Protein AF-A0AAW8ANU3-F1 (afdb_monomer_lite)

Foldseek 3Di:
DDLVVLQVVLVVCVVVPPQEDEQDDDPPDPQSLVSLLSSLVNDQRYAYEYEDEPPPDDPVVVVVSQVVSCVSSPNRYDYDYDHDDDPVD

Structure (mmCIF, N/CA/C/O backbone):
data_AF-A0AAW8ANU3-F1
#
_entry.id   AF-A0AAW8ANU3-F1
#
loop_
_atom_site.group_PDB
_atom_site.id
_atom_site.type_symbol
_atom_site.label_atom_id
_atom_site.label_alt_id
_atom_site.label_comp_id
_atom_site.label_asym_id
_atom_site.label_entity_id
_atom_site.label_seq_id
_atom_site.pdbx_PDB_ins_code
_atom_site.Cartn_x
_atom_site.Cartn_y
_atom_site.Cartn_z
_atom_site.occupancy
_atom_site.B_iso_or_equiv
_atom_site.auth_seq_id
_atom_site.auth_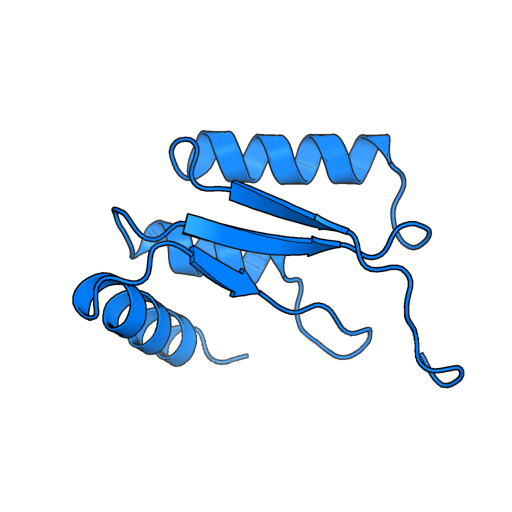comp_id
_atom_site.auth_asym_id
_atom_site.auth_atom_id
_atom_site.pdbx_PDB_model_num
ATOM 1 N N . LEU A 1 1 ? -11.176 5.540 -15.554 1.00 82.00 1 LEU A N 1
ATOM 2 C CA . LEU A 1 1 ? -11.129 5.472 -14.076 1.00 82.00 1 LEU A CA 1
ATOM 3 C C . LEU A 1 1 ? -12.562 5.554 -13.553 1.00 82.00 1 LEU A C 1
ATOM 5 O O . LEU A 1 1 ? -13.287 6.409 -14.042 1.00 82.00 1 LEU A O 1
ATOM 9 N N . GLN A 1 2 ? -12.976 4.663 -12.646 1.00 93.56 2 GLN A N 1
ATOM 10 C CA . GLN A 1 2 ? -14.340 4.600 -12.091 1.00 93.56 2 GLN A CA 1
ATOM 11 C C . GLN A 1 2 ? -14.258 4.562 -10.551 1.00 93.56 2 GLN A C 1
ATOM 13 O O . GLN A 1 2 ? -14.042 3.484 -9.998 1.00 93.56 2 GLN A O 1
ATOM 18 N N . PRO A 1 3 ? -14.359 5.711 -9.858 1.00 94.81 3 PRO A N 1
ATOM 19 C CA . PRO A 1 3 ? -14.202 5.779 -8.401 1.00 94.81 3 PRO A CA 1
ATOM 20 C C . PRO A 1 3 ? -15.193 4.887 -7.641 1.00 94.81 3 PRO A C 1
ATOM 22 O O . PRO A 1 3 ? -14.765 4.095 -6.806 1.00 94.81 3 PRO A O 1
ATOM 25 N N . ASP A 1 4 ? -16.475 4.906 -8.016 1.00 97.81 4 ASP A N 1
ATOM 26 C CA . ASP A 1 4 ? -17.529 4.103 -7.372 1.00 97.81 4 ASP A CA 1
ATOM 27 C C . ASP A 1 4 ? -17.249 2.592 -7.436 1.00 97.81 4 ASP A C 1
ATOM 29 O O . ASP A 1 4 ? -17.557 1.838 -6.508 1.00 97.81 4 ASP A O 1
ATOM 33 N N . TYR A 1 5 ? -16.617 2.134 -8.523 1.00 97.44 5 TYR A N 1
ATOM 34 C CA . TYR A 1 5 ? -16.206 0.739 -8.667 1.00 97.44 5 TYR A CA 1
ATOM 35 C C . TYR A 1 5 ? -15.092 0.381 -7.677 1.00 97.44 5 TYR A C 1
ATOM 37 O O . TYR A 1 5 ? -15.155 -0.664 -7.033 1.00 97.44 5 TYR A O 1
ATOM 45 N N . VAL A 1 6 ? -14.100 1.263 -7.505 1.00 97.81 6 VAL A N 1
ATOM 46 C CA . VAL A 1 6 ? -13.025 1.075 -6.516 1.00 97.81 6 VAL A CA 1
ATOM 47 C C . VAL A 1 6 ? -13.607 0.992 -5.106 1.00 97.81 6 VAL A C 1
ATOM 49 O O . VAL A 1 6 ? -13.213 0.112 -4.345 1.00 97.81 6 VAL A O 1
ATOM 52 N N . GLU A 1 7 ? -14.573 1.848 -4.769 1.00 98.25 7 GLU A N 1
ATOM 53 C CA . GLU A 1 7 ? -15.227 1.822 -3.456 1.00 98.25 7 GLU A CA 1
ATOM 54 C C . GLU A 1 7 ? -15.994 0.525 -3.220 1.00 98.25 7 GLU A C 1
ATOM 56 O O . GLU A 1 7 ? -15.823 -0.118 -2.182 1.00 98.25 7 GLU A O 1
ATOM 61 N N . THR A 1 8 ? -16.800 0.121 -4.203 1.00 98.44 8 THR A N 1
ATOM 62 C CA . THR A 1 8 ? -17.602 -1.106 -4.140 1.00 98.44 8 THR A CA 1
ATOM 63 C C . THR A 1 8 ? -16.706 -2.321 -3.919 1.00 98.44 8 THR A C 1
ATOM 65 O O . THR A 1 8 ? -16.946 -3.122 -3.017 1.00 98.44 8 THR A O 1
ATOM 68 N N . VAL A 1 9 ? -15.631 -2.441 -4.703 1.00 98.19 9 VAL A N 1
ATOM 69 C CA . VAL A 1 9 ? -14.700 -3.568 -4.604 1.00 98.19 9 VAL A CA 1
ATOM 70 C C . VAL A 1 9 ? -13.913 -3.530 -3.292 1.00 98.19 9 VAL A C 1
ATOM 72 O O . VAL A 1 9 ? -13.741 -4.576 -2.670 1.00 98.19 9 VAL A O 1
ATOM 75 N N . ALA A 1 10 ? -13.457 -2.360 -2.837 1.00 98.38 10 ALA A N 1
ATOM 76 C CA . ALA A 1 10 ? -12.712 -2.234 -1.585 1.00 98.38 10 ALA A CA 1
ATOM 77 C C . ALA A 1 10 ? -13.564 -2.626 -0.366 1.00 98.38 10 ALA A C 1
ATOM 79 O O . ALA A 1 10 ? -13.105 -3.395 0.479 1.00 98.38 10 ALA A O 1
ATOM 80 N N . ARG A 1 11 ? -14.821 -2.165 -0.300 1.00 98.56 11 ARG A N 1
ATOM 81 C CA . ARG A 1 11 ? -15.762 -2.562 0.761 1.00 98.56 11 ARG A CA 1
ATOM 82 C C . ARG A 1 11 ? -16.061 -4.055 0.717 1.00 98.56 11 ARG A C 1
ATOM 84 O O . ARG A 1 11 ? -16.003 -4.704 1.753 1.00 98.56 11 ARG A O 1
ATOM 91 N N . ALA A 1 12 ? -16.274 -4.614 -0.475 1.00 98.62 12 ALA A N 1
ATOM 92 C CA . ALA A 1 12 ? -16.510 -6.047 -0.626 1.00 98.62 12 ALA A CA 1
ATOM 93 C C . ALA A 1 12 ? -15.331 -6.896 -0.113 1.00 98.62 12 ALA A C 1
ATOM 95 O O . ALA A 1 12 ? -15.551 -7.896 0.563 1.00 98.62 12 ALA A O 1
ATOM 96 N N . HIS A 1 13 ? -14.081 -6.494 -0.379 1.00 98.56 13 HIS A N 1
ATOM 97 C CA . HIS A 1 13 ? -12.902 -7.183 0.166 1.00 98.56 13 HIS A CA 1
ATOM 98 C C . HIS A 1 13 ? -12.832 -7.081 1.696 1.00 98.56 13 HIS A C 1
ATOM 100 O O . HIS A 1 13 ? -12.544 -8.073 2.365 1.00 98.56 13 HIS A O 1
ATOM 106 N N . GLU A 1 14 ? -13.112 -5.900 2.255 1.00 98.50 14 GLU A N 1
ATOM 107 C CA . GLU A 1 14 ? -13.140 -5.685 3.705 1.00 98.50 14 GLU A CA 1
ATOM 108 C C . GLU A 1 14 ? -14.212 -6.538 4.398 1.00 98.50 14 GLU A C 1
ATOM 110 O O . GLU A 1 14 ? -13.925 -7.213 5.386 1.00 98.50 14 GLU A O 1
ATOM 115 N N . GLU A 1 15 ? -15.434 -6.545 3.865 1.00 98.50 15 GLU A N 1
ATOM 116 C CA . GLU A 1 15 ? -16.564 -7.318 4.392 1.00 98.50 15 GLU A CA 1
ATOM 117 C C . GLU A 1 15 ? -16.339 -8.828 4.266 1.00 98.50 15 GLU A C 1
ATOM 119 O O . GLU A 1 15 ? -16.719 -9.588 5.157 1.00 98.50 15 GLU A O 1
ATOM 124 N N . ALA A 1 16 ? -15.661 -9.263 3.201 1.00 98.44 16 ALA A N 1
ATOM 125 C CA . ALA A 1 16 ? -15.245 -10.649 3.017 1.00 98.44 16 ALA A CA 1
ATOM 126 C C . ALA A 1 16 ? -14.067 -11.065 3.922 1.00 98.44 16 ALA A C 1
ATOM 128 O O . ALA A 1 16 ? -13.685 -12.235 3.917 1.00 98.44 16 ALA A O 1
ATOM 129 N N . GLY A 1 17 ? -13.496 -10.141 4.703 1.00 98.12 17 GLY A N 1
ATOM 130 C CA . GLY A 1 17 ? -12.440 -10.434 5.672 1.00 98.12 17 GLY A CA 1
ATOM 131 C C . GLY A 1 17 ? -11.045 -10.583 5.067 1.00 98.12 17 GLY A C 1
ATOM 132 O O . GLY A 1 17 ? -10.207 -11.268 5.648 1.00 98.12 17 GLY A O 1
ATOM 133 N N . PHE A 1 18 ? -10.776 -9.968 3.911 1.00 98.44 18 PHE A N 1
ATOM 134 C CA . PHE A 1 18 ? -9.429 -9.958 3.339 1.00 98.44 18 PHE A CA 1
ATOM 135 C C . PHE A 1 18 ? -8.485 -9.131 4.214 1.00 98.44 18 PHE A C 1
ATOM 137 O O . PHE A 1 18 ? -8.779 -7.982 4.546 1.00 98.44 18 PHE A O 1
ATOM 144 N N . ASP A 1 19 ? -7.302 -9.676 4.503 1.00 97.56 19 ASP A N 1
ATOM 145 C CA . ASP A 1 19 ? -6.268 -8.938 5.231 1.00 97.56 19 ASP A CA 1
ATOM 146 C C . 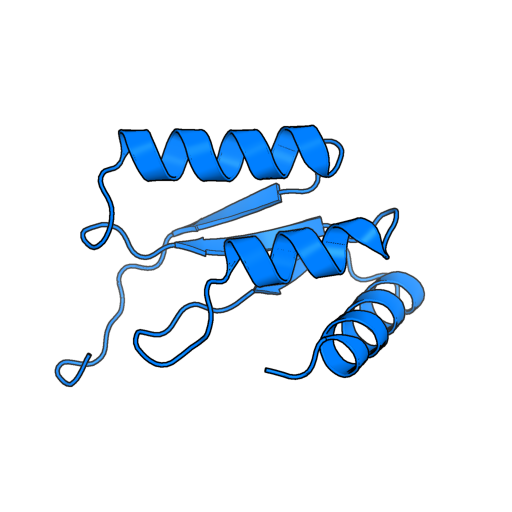ASP A 1 19 ? -5.706 -7.787 4.389 1.00 97.56 19 ASP A C 1
ATOM 148 O O . ASP A 1 19 ? -5.535 -6.668 4.875 1.00 97.56 19 ASP A O 1
ATOM 152 N N . ARG A 1 20 ? -5.401 -8.067 3.113 1.00 97.38 20 ARG A N 1
ATOM 153 C CA . ARG A 1 20 ? -4.754 -7.139 2.175 1.00 97.38 20 ARG A CA 1
ATOM 154 C C . ARG A 1 20 ? -5.334 -7.265 0.768 1.00 97.38 20 ARG A C 1
ATOM 156 O O . ARG A 1 20 ? -5.528 -8.374 0.278 1.00 97.38 20 ARG A O 1
ATOM 163 N N . ALA A 1 21 ? -5.498 -6.132 0.088 1.00 97.88 21 ALA A N 1
ATOM 164 C CA . ALA A 1 21 ? -5.762 -6.061 -1.347 1.00 97.88 21 ALA A CA 1
ATOM 165 C C . ALA A 1 21 ? -4.512 -5.582 -2.105 1.00 97.88 21 ALA A C 1
ATOM 167 O O . ALA A 1 21 ? -3.888 -4.588 -1.726 1.00 97.88 21 ALA A O 1
ATOM 168 N N . LEU A 1 22 ? -4.145 -6.284 -3.182 1.00 97.56 22 LEU A N 1
ATOM 169 C CA . LEU A 1 22 ? -3.065 -5.868 -4.081 1.00 97.56 22 LEU A CA 1
ATOM 170 C C . LEU A 1 22 ? -3.567 -4.769 -5.020 1.00 97.56 22 LEU A C 1
ATOM 172 O O . LEU A 1 22 ? -4.516 -4.980 -5.773 1.00 97.56 22 LEU A O 1
ATOM 176 N N . VAL A 1 23 ? -2.878 -3.630 -5.034 1.00 97.06 23 VAL A N 1
ATOM 177 C CA . VAL A 1 23 ? -3.076 -2.586 -6.042 1.00 97.06 23 VAL A CA 1
ATOM 178 C C . VAL A 1 23 ? -1.951 -2.698 -7.061 1.00 97.06 23 VAL A C 1
ATOM 180 O O . VAL A 1 23 ? -0.795 -2.384 -6.772 1.00 97.06 23 VAL A O 1
ATOM 183 N N . ALA A 1 24 ? -2.296 -3.223 -8.236 1.00 93.25 24 ALA A N 1
ATOM 184 C CA . ALA A 1 24 ? -1.348 -3.491 -9.308 1.00 93.25 24 ALA A CA 1
ATOM 185 C C . ALA A 1 24 ? -0.760 -2.202 -9.904 1.00 93.25 24 ALA A C 1
ATOM 187 O O . ALA A 1 24 ? -1.341 -1.123 -9.798 1.00 93.25 24 ALA A O 1
ATOM 188 N N . PHE A 1 25 ? 0.389 -2.349 -10.560 1.00 90.62 25 PHE A N 1
ATOM 189 C CA . PHE A 1 25 ? 1.104 -1.287 -11.260 1.00 90.62 25 PHE A CA 1
ATOM 190 C C . PHE A 1 25 ? 1.389 -1.741 -12.692 1.00 90.62 25 PHE A C 1
ATOM 192 O O . PHE A 1 25 ? 1.941 -2.823 -12.871 1.00 90.62 25 PHE A O 1
ATOM 199 N N . HIS A 1 26 ? 1.029 -0.913 -13.671 1.00 88.12 26 HIS A N 1
ATOM 200 C CA . HIS A 1 26 ? 1.385 -1.031 -15.089 1.00 88.12 26 HIS A CA 1
ATOM 201 C C . HIS A 1 26 ? 1.612 0.368 -15.676 1.00 88.12 26 HIS A C 1
ATOM 203 O O . HIS A 1 26 ? 1.083 1.354 -15.154 1.00 88.12 26 HIS A O 1
ATOM 209 N N . SER A 1 27 ? 2.356 0.470 -16.782 1.00 86.25 27 SER A N 1
ATOM 210 C CA . SER A 1 27 ? 2.659 1.769 -17.416 1.00 86.25 27 SER A CA 1
ATOM 211 C C . SER A 1 27 ? 1.406 2.471 -17.962 1.00 86.25 27 SER A C 1
ATOM 213 O O . SER A 1 27 ? 1.351 3.697 -18.046 1.00 86.25 27 SER A O 1
ATOM 215 N N . ASN A 1 28 ? 0.378 1.688 -18.296 1.00 89.75 28 ASN A N 1
ATOM 216 C CA . ASN A 1 28 ? -0.901 2.150 -18.830 1.00 89.75 28 ASN A CA 1
ATOM 217 C C . ASN A 1 28 ? -2.037 2.174 -17.790 1.00 89.75 28 ASN A C 1
ATOM 219 O O . ASN A 1 28 ? -3.180 2.483 -18.140 1.00 89.75 28 ASN A O 1
ATOM 223 N N . SER A 1 29 ? -1.753 1.841 -16.526 1.00 90.31 29 SER A N 1
ATOM 224 C CA . SER A 1 29 ? -2.741 1.888 -15.449 1.00 90.31 29 SER A CA 1
ATOM 225 C C . SER A 1 29 ? -2.713 3.233 -14.718 1.00 90.31 29 SER A C 1
ATOM 227 O O . SER A 1 29 ? -1.667 3.880 -14.666 1.00 90.31 29 SER A O 1
ATOM 229 N N . PRO A 1 30 ? -3.825 3.658 -14.095 1.00 93.50 30 PRO A N 1
ATOM 230 C CA . PRO A 1 30 ? -3.803 4.786 -13.170 1.00 93.50 30 PRO A CA 1
ATOM 231 C C . PRO A 1 30 ? -2.862 4.536 -11.980 1.00 93.50 30 PRO A C 1
ATOM 233 O O . PRO A 1 30 ? -2.586 3.390 -11.629 1.00 93.50 30 PRO A O 1
ATOM 236 N N . ASP A 1 31 ? -2.408 5.612 -11.334 1.00 93.75 31 ASP A N 1
ATOM 237 C CA . ASP A 1 31 ? -1.468 5.539 -10.212 1.00 93.75 31 ASP A CA 1
ATOM 238 C C . ASP A 1 31 ? -2.010 4.689 -9.046 1.00 93.75 31 ASP A C 1
ATOM 240 O O . ASP A 1 31 ? -3.102 4.928 -8.516 1.00 93.75 31 ASP A O 1
ATOM 244 N N . SER A 1 32 ? -1.216 3.699 -8.633 1.00 95.00 32 SER A N 1
ATOM 245 C CA . SER A 1 32 ? -1.597 2.715 -7.619 1.00 95.00 32 SER A CA 1
ATOM 246 C C . SER A 1 32 ? -1.746 3.327 -6.226 1.00 95.00 32 SER A C 1
ATOM 248 O O . SER A 1 32 ? -2.618 2.912 -5.461 1.00 95.00 32 SER A O 1
ATOM 250 N N . THR A 1 33 ? -0.961 4.349 -5.885 1.00 95.88 33 THR A N 1
ATOM 251 C CA . THR A 1 33 ? -1.062 5.009 -4.576 1.00 95.88 33 THR A CA 1
ATOM 252 C C . THR A 1 33 ? -2.303 5.886 -4.469 1.00 95.88 33 THR A C 1
ATOM 254 O O . THR A 1 33 ? -2.904 5.945 -3.398 1.00 95.88 33 THR A O 1
ATOM 257 N N . LEU A 1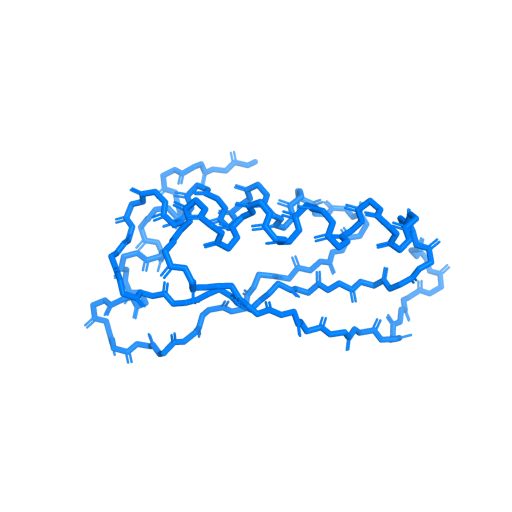 34 ? -2.741 6.511 -5.568 1.00 96.62 34 LEU A N 1
ATOM 258 C CA . LEU A 1 34 ? -3.980 7.292 -5.599 1.00 96.62 34 LEU A CA 1
ATOM 259 C C . LEU A 1 34 ? -5.215 6.390 -5.531 1.00 96.62 34 LEU A C 1
ATOM 261 O O . LEU A 1 34 ? -6.146 6.691 -4.783 1.00 96.62 34 LEU A O 1
ATOM 265 N N . ILE A 1 35 ? -5.205 5.255 -6.241 1.00 97.56 35 ILE A N 1
ATOM 266 C CA . ILE A 1 35 ? -6.259 4.235 -6.108 1.00 97.56 35 ILE A CA 1
ATOM 267 C C . ILE A 1 35 ? -6.333 3.743 -4.657 1.00 97.56 35 ILE A C 1
ATOM 269 O O . ILE A 1 35 ? -7.419 3.691 -4.079 1.00 97.56 35 ILE A O 1
ATOM 273 N N . ALA A 1 36 ? -5.186 3.417 -4.056 1.00 97.81 36 ALA A N 1
ATOM 274 C CA . ALA A 1 36 ? -5.128 2.951 -2.677 1.00 97.81 36 ALA A CA 1
ATOM 275 C C . ALA A 1 36 ? -5.572 4.020 -1.673 1.00 97.81 36 ALA A C 1
ATOM 277 O O . ALA A 1 36 ? -6.274 3.696 -0.723 1.00 97.81 36 ALA A O 1
ATOM 278 N N . SER A 1 37 ? -5.211 5.288 -1.885 1.00 97.75 37 SER A N 1
ATOM 279 C CA . SER A 1 37 ? -5.659 6.405 -1.047 1.00 97.75 37 SER A CA 1
ATOM 280 C C . SER A 1 37 ? -7.182 6.547 -1.068 1.00 97.75 37 SER A C 1
ATOM 282 O O . SER A 1 37 ? -7.799 6.655 -0.006 1.00 97.75 37 SER A O 1
ATOM 284 N N . HIS A 1 38 ? -7.799 6.460 -2.252 1.00 97.88 38 HIS A N 1
ATOM 285 C CA . HIS A 1 38 ? -9.256 6.501 -2.389 1.00 97.88 38 HIS A CA 1
ATOM 286 C C . HIS A 1 38 ? -9.922 5.315 -1.686 1.00 97.88 38 HIS A C 1
ATOM 288 O O . HIS A 1 38 ? -10.782 5.502 -0.827 1.00 97.88 38 HIS A O 1
ATOM 294 N N . ALA A 1 39 ? -9.465 4.092 -1.966 1.00 98.12 39 ALA A N 1
ATOM 295 C CA . ALA A 1 39 ? -9.985 2.880 -1.333 1.00 98.12 39 ALA A CA 1
ATOM 296 C C . ALA A 1 39 ? -9.803 2.884 0.199 1.00 98.12 39 ALA A C 1
ATOM 298 O O . ALA A 1 39 ? -10.679 2.439 0.943 1.00 98.12 39 ALA A O 1
ATOM 299 N N . ALA A 1 40 ? -8.686 3.423 0.691 1.00 98.12 40 ALA A N 1
ATOM 300 C CA . ALA A 1 40 ? -8.421 3.575 2.116 1.00 98.12 40 ALA A CA 1
ATOM 301 C C . ALA A 1 40 ? -9.377 4.562 2.793 1.00 98.12 40 ALA A C 1
ATOM 303 O O . ALA A 1 40 ? -9.723 4.352 3.953 1.00 98.12 40 ALA A O 1
ATOM 304 N N . SER A 1 41 ? -9.824 5.603 2.082 1.00 97.69 41 SER A N 1
ATOM 305 C CA . SER A 1 41 ? -10.753 6.603 2.627 1.00 97.69 41 SER A CA 1
ATOM 306 C C . SER A 1 41 ? -12.150 6.039 2.915 1.00 97.69 41 SER A C 1
ATOM 308 O O . SER A 1 41 ? -12.864 6.560 3.769 1.00 97.69 41 SER A O 1
ATOM 310 N N . VAL A 1 42 ? -12.526 4.944 2.243 1.00 98.00 42 VAL A N 1
ATOM 311 C CA . VAL A 1 42 ? -13.844 4.305 2.372 1.00 98.00 42 VAL A CA 1
ATOM 312 C C . VAL A 1 42 ? -13.828 2.990 3.159 1.00 98.00 42 VAL A C 1
ATOM 314 O O . VAL A 1 42 ? -14.891 2.437 3.435 1.00 98.00 42 VAL A O 1
ATOM 317 N N . THR A 1 43 ? -12.655 2.503 3.563 1.00 98.44 43 THR A N 1
ATOM 318 C CA . THR A 1 43 ? -12.455 1.261 4.339 1.00 98.44 43 THR A CA 1
ATOM 319 C C . THR A 1 43 ? -11.828 1.565 5.696 1.00 98.44 43 THR A C 1
ATOM 321 O O . THR A 1 43 ? -11.190 2.603 5.870 1.00 98.44 43 THR A O 1
ATOM 324 N N . GLN A 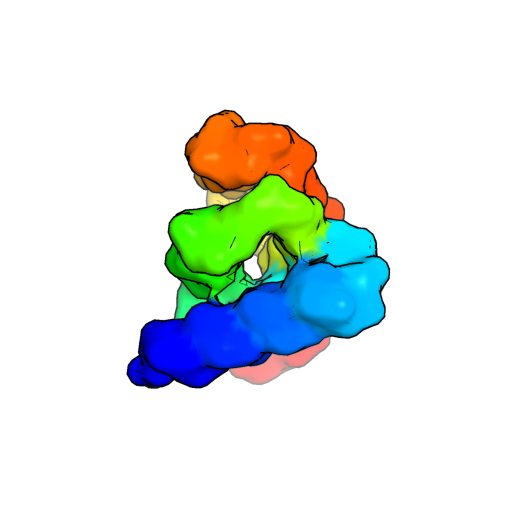1 44 ? -11.984 0.675 6.676 1.00 97.69 44 GLN A N 1
ATOM 325 C CA . GLN A 1 44 ? -11.495 0.898 8.048 1.00 97.69 44 GLN A CA 1
ATOM 326 C C . GLN A 1 44 ? -10.397 -0.079 8.491 1.00 97.69 44 GLN A C 1
ATOM 328 O O . GLN A 1 44 ? -9.596 0.248 9.363 1.00 97.69 44 GLN A O 1
ATOM 333 N N . LYS A 1 45 ? -10.356 -1.279 7.916 1.00 98.00 45 LYS A N 1
ATOM 334 C CA . LYS A 1 45 ? -9.510 -2.407 8.324 1.00 98.00 45 LYS A CA 1
ATOM 335 C C . LYS A 1 45 ? -8.693 -2.980 7.172 1.00 98.00 45 LYS A C 1
ATOM 337 O O . LYS A 1 45 ? -7.578 -3.432 7.417 1.00 98.00 45 LYS A O 1
ATOM 342 N N . LEU A 1 46 ? -9.214 -2.937 5.943 1.00 98.62 46 LEU A N 1
ATOM 343 C CA . LEU A 1 46 ? -8.530 -3.470 4.767 1.00 98.62 46 LEU A CA 1
ATOM 344 C C . LEU A 1 46 ? -7.161 -2.809 4.603 1.00 98.62 46 LEU A C 1
ATOM 346 O O . LEU A 1 46 ? -7.053 -1.581 4.644 1.00 98.62 46 LEU A O 1
ATOM 350 N N . GLN A 1 47 ? -6.125 -3.622 4.421 1.00 98.56 47 GLN A N 1
ATOM 351 C CA . GLN A 1 47 ? -4.773 -3.142 4.160 1.00 98.56 47 GLN A CA 1
ATOM 352 C C . GLN A 1 47 ? -4.466 -3.172 2.660 1.00 98.56 47 GLN A C 1
ATOM 354 O O . GLN A 1 47 ? -5.062 -3.924 1.888 1.00 98.56 47 GLN A O 1
ATOM 359 N N . PHE A 1 48 ? -3.506 -2.360 2.236 1.00 98.50 48 PHE A N 1
ATOM 360 C CA . PHE A 1 48 ? -3.169 -2.161 0.833 1.00 98.50 48 PHE A CA 1
ATOM 361 C C . PHE A 1 48 ? -1.738 -2.598 0.575 1.00 98.50 48 PHE A C 1
ATOM 363 O O . PHE A 1 48 ? -0.794 -2.093 1.182 1.00 98.50 48 PHE A O 1
ATOM 370 N N . LEU A 1 49 ? -1.582 -3.552 -0.336 1.00 98.31 49 LEU A N 1
ATOM 371 C CA . LEU A 1 49 ? -0.290 -3.984 -0.838 1.00 98.31 49 LEU A CA 1
ATOM 372 C C . LEU A 1 49 ? -0.045 -3.279 -2.175 1.00 98.31 49 LEU A C 1
ATOM 374 O O . LEU A 1 49 ? -0.676 -3.604 -3.176 1.00 98.31 49 LEU A O 1
ATOM 378 N N . ILE A 1 50 ? 0.836 -2.284 -2.188 1.00 97.44 50 ILE A N 1
ATOM 379 C CA . ILE A 1 50 ? 1.095 -1.440 -3.358 1.00 97.44 50 ILE A CA 1
ATOM 380 C C . ILE A 1 50 ? 2.204 -2.056 -4.195 1.00 97.44 50 ILE A C 1
ATOM 382 O O . ILE A 1 50 ? 3.329 -2.205 -3.715 1.00 97.44 50 ILE A O 1
ATOM 386 N N . ALA A 1 51 ? 1.911 -2.384 -5.451 1.00 95.69 51 ALA A N 1
ATOM 387 C CA . ALA A 1 51 ? 2.948 -2.784 -6.389 1.00 95.69 51 ALA A CA 1
ATOM 388 C C . ALA A 1 51 ? 3.864 -1.587 -6.696 1.00 95.69 51 ALA A C 1
ATOM 390 O O . ALA A 1 51 ? 3.402 -0.527 -7.124 1.00 95.69 51 ALA A O 1
ATOM 391 N N . HIS A 1 52 ? 5.166 -1.766 -6.479 1.00 94.19 52 HIS A N 1
ATOM 392 C CA . HIS A 1 52 ? 6.192 -0.779 -6.790 1.00 94.19 52 HIS A CA 1
ATOM 393 C C . HIS A 1 52 ? 7.271 -1.405 -7.667 1.00 94.19 52 HIS A C 1
ATOM 395 O O . HIS A 1 52 ? 7.908 -2.383 -7.272 1.00 94.19 52 HIS A O 1
ATOM 401 N N . ARG A 1 53 ? 7.498 -0.807 -8.840 1.00 91.25 53 ARG A N 1
ATOM 402 C CA . ARG A 1 53 ? 8.589 -1.159 -9.750 1.00 91.25 53 ARG A CA 1
ATOM 403 C C . ARG A 1 53 ? 9.722 -0.137 -9.584 1.00 91.25 53 ARG A C 1
ATOM 405 O O . ARG A 1 53 ? 9.557 1.018 -9.992 1.00 91.25 53 ARG A O 1
ATOM 412 N N . PRO A 1 54 ? 10.859 -0.511 -8.969 1.00 90.38 54 PRO A N 1
ATOM 413 C CA . PRO A 1 54 ? 12.005 0.383 -8.854 1.00 90.38 54 PRO A CA 1
ATOM 414 C C . PRO A 1 54 ? 12.517 0.831 -10.230 1.00 90.38 54 PRO A C 1
ATOM 416 O O . PRO A 1 54 ? 12.386 0.112 -11.216 1.00 90.38 54 PRO A O 1
ATOM 419 N N . GLY A 1 55 ? 13.127 2.016 -10.289 1.00 88.12 55 GLY A N 1
ATOM 420 C CA . GLY A 1 55 ? 13.735 2.560 -11.512 1.00 88.12 55 GLY A CA 1
ATOM 421 C C . GLY A 1 55 ? 12.886 3.595 -12.257 1.00 88.12 55 GLY A C 1
ATOM 422 O O . GLY A 1 55 ? 13.450 4.412 -12.976 1.00 88.12 55 GLY A O 1
ATOM 423 N N . PHE A 1 56 ? 11.569 3.642 -12.025 1.00 85.94 56 PHE A N 1
ATOM 424 C CA . PHE A 1 56 ? 10.669 4.636 -12.644 1.00 85.94 56 PHE A CA 1
ATOM 425 C C . PHE A 1 56 ? 10.444 5.887 -11.783 1.00 85.94 56 PHE A C 1
ATOM 427 O O . PHE A 1 56 ? 10.057 6.939 -12.284 1.00 85.94 56 PHE A O 1
ATOM 434 N N . SER A 1 57 ? 10.716 5.794 -10.482 1.00 90.00 57 SER A N 1
ATOM 435 C CA . SER A 1 57 ? 10.649 6.910 -9.539 1.00 90.00 57 SER A CA 1
ATOM 436 C C . SER A 1 57 ? 11.910 6.951 -8.688 1.00 90.00 57 SER A C 1
ATOM 438 O O . SER A 1 57 ? 12.460 5.903 -8.339 1.00 90.00 57 SER A O 1
ATOM 440 N N . GLN A 1 58 ? 12.336 8.149 -8.285 1.00 96.00 58 GLN A N 1
ATOM 441 C CA . GLN A 1 58 ? 13.447 8.281 -7.344 1.00 96.00 58 GLN A CA 1
ATOM 442 C C . GLN A 1 58 ? 13.117 7.560 -6.023 1.00 96.00 58 GLN A C 1
ATOM 444 O O . GLN A 1 58 ? 12.024 7.770 -5.489 1.00 96.00 58 GLN A O 1
ATOM 449 N N . PRO A 1 59 ? 14.040 6.763 -5.451 1.00 95.38 59 PRO A N 1
ATOM 450 C CA . PRO A 1 59 ? 13.767 5.996 -4.233 1.00 95.38 59 PRO A CA 1
ATOM 451 C C . PRO A 1 59 ? 13.292 6.855 -3.056 1.00 95.38 59 PRO A C 1
ATOM 453 O O . PRO A 1 59 ? 12.386 6.471 -2.323 1.00 95.38 59 PRO A O 1
ATOM 456 N N . THR A 1 60 ? 13.857 8.055 -2.900 1.00 97.69 60 THR A N 1
ATOM 457 C CA . THR A 1 60 ? 13.476 9.000 -1.839 1.00 97.69 60 THR A CA 1
ATOM 458 C C . THR A 1 60 ? 12.068 9.565 -2.029 1.00 97.69 60 THR A C 1
ATOM 460 O O . THR A 1 60 ? 11.375 9.827 -1.045 1.00 97.69 60 THR A O 1
ATOM 463 N N . LEU A 1 61 ? 11.619 9.728 -3.278 1.00 96.94 61 LEU A N 1
ATOM 464 C CA . LEU A 1 61 ? 10.255 10.144 -3.591 1.00 96.94 61 LEU A CA 1
ATOM 465 C C . LEU A 1 61 ? 9.263 9.022 -3.277 1.00 96.94 61 LEU A C 1
ATOM 467 O O . LEU A 1 61 ? 8.294 9.269 -2.564 1.00 96.94 61 LEU A O 1
ATOM 471 N N . ALA A 1 62 ? 9.542 7.804 -3.750 1.00 96.31 62 ALA A N 1
ATOM 472 C CA . ALA A 1 62 ? 8.701 6.636 -3.499 1.00 96.31 62 ALA A CA 1
ATOM 473 C C . ALA A 1 62 ? 8.547 6.371 -1.994 1.00 96.31 62 ALA A C 1
ATOM 475 O O . ALA A 1 62 ? 7.431 6.228 -1.502 1.00 96.31 62 ALA A O 1
ATOM 476 N N . ALA A 1 63 ? 9.653 6.410 -1.243 1.00 96.94 63 ALA A N 1
ATOM 477 C CA . ALA A 1 63 ? 9.630 6.258 0.209 1.00 96.94 63 ALA A CA 1
ATOM 478 C C . ALA A 1 63 ? 8.714 7.292 0.881 1.00 96.94 63 ALA A C 1
ATOM 480 O O . ALA A 1 63 ? 7.860 6.927 1.685 1.00 96.94 63 ALA A O 1
ATOM 481 N N . ARG A 1 64 ? 8.835 8.578 0.518 1.00 98.00 64 ARG A N 1
ATOM 482 C CA . ARG A 1 64 ? 7.971 9.631 1.069 1.00 98.00 64 ARG A CA 1
ATOM 483 C C . ARG A 1 64 ? 6.502 9.394 0.722 1.00 98.00 64 ARG A C 1
ATOM 485 O O . ARG A 1 64 ? 5.658 9.534 1.597 1.00 98.00 64 ARG A O 1
ATOM 492 N N . GLN A 1 65 ? 6.204 9.019 -0.519 1.00 97.81 65 GLN A N 1
ATOM 493 C CA . GLN A 1 65 ? 4.841 8.763 -0.987 1.00 97.81 65 GLN A CA 1
ATOM 494 C C . GLN A 1 65 ? 4.183 7.599 -0.233 1.00 97.81 65 GLN A C 1
ATOM 496 O O . GLN A 1 65 ? 3.058 7.744 0.244 1.00 97.81 65 GLN A O 1
ATOM 501 N N . PHE A 1 66 ? 4.894 6.480 -0.056 1.00 97.75 66 PHE A N 1
ATOM 502 C CA . PHE A 1 66 ? 4.381 5.332 0.697 1.00 97.75 66 PHE A CA 1
ATOM 503 C C . PHE A 1 66 ? 4.195 5.651 2.178 1.00 97.75 66 PHE A C 1
ATOM 505 O O . PHE A 1 66 ? 3.147 5.328 2.728 1.00 97.75 66 PHE A O 1
ATOM 512 N N . THR A 1 67 ? 5.147 6.345 2.808 1.00 98.12 67 THR A N 1
ATOM 513 C CA . THR A 1 67 ? 5.006 6.773 4.207 1.00 98.12 67 THR A CA 1
ATOM 514 C C . THR A 1 67 ? 3.838 7.739 4.389 1.00 98.12 67 THR A C 1
ATOM 516 O O . THR A 1 67 ? 3.099 7.630 5.362 1.00 98.12 67 THR A O 1
ATOM 519 N N . THR A 1 68 ? 3.628 8.677 3.459 1.00 98.25 68 THR A N 1
ATOM 520 C CA . THR A 1 68 ? 2.461 9.566 3.505 1.00 98.25 68 THR A CA 1
ATOM 521 C C . THR A 1 68 ? 1.166 8.765 3.428 1.00 98.25 68 THR A C 1
ATOM 523 O O . THR A 1 68 ? 0.298 8.959 4.272 1.00 98.25 68 THR A O 1
ATOM 526 N N . LEU A 1 69 ? 1.037 7.839 2.474 1.00 98.06 69 LEU A N 1
ATOM 527 C CA . LEU A 1 69 ? -0.152 6.991 2.373 1.00 98.06 69 LEU A CA 1
ATOM 528 C C . LEU A 1 69 ? -0.384 6.178 3.657 1.00 98.06 69 LEU A C 1
ATOM 530 O O . LEU A 1 69 ? -1.511 6.128 4.146 1.00 98.06 69 LEU A O 1
ATOM 534 N N . ASP A 1 70 ? 0.677 5.598 4.218 1.00 98.38 70 ASP A N 1
ATOM 535 C CA . ASP A 1 70 ? 0.620 4.793 5.438 1.00 98.38 70 ASP A CA 1
ATOM 536 C C . ASP A 1 70 ? 0.137 5.585 6.656 1.00 98.38 70 ASP A C 1
ATOM 538 O O . ASP A 1 70 ? -0.767 5.157 7.370 1.00 98.38 70 ASP A O 1
ATOM 542 N N . VAL A 1 71 ? 0.658 6.796 6.856 1.00 98.06 71 VAL A N 1
ATOM 543 C CA . VAL A 1 71 ? 0.201 7.669 7.947 1.00 98.06 71 VAL A CA 1
ATOM 544 C C . VAL A 1 71 ? -1.265 8.061 7.759 1.00 98.06 71 VAL A C 1
ATOM 546 O O . VAL A 1 71 ? -2.037 8.027 8.715 1.00 98.06 71 VAL A O 1
ATOM 549 N N . PHE A 1 72 ? -1.673 8.404 6.534 1.00 97.31 72 PHE A N 1
ATOM 550 C CA . PHE A 1 72 ? -3.043 8.840 6.256 1.00 97.31 72 PHE A CA 1
ATOM 551 C C . PHE A 1 72 ? -4.072 7.711 6.363 1.00 97.31 72 PHE A C 1
ATOM 553 O O . PHE A 1 72 ? -5.222 7.979 6.704 1.00 97.31 72 PHE A O 1
ATOM 560 N N . ASN A 1 73 ? -3.687 6.461 6.091 1.00 96.69 73 ASN A N 1
ATOM 561 C CA . ASN A 1 73 ? -4.595 5.321 6.199 1.00 96.69 73 ASN A CA 1
ATOM 562 C C . ASN A 1 73 ? -4.500 4.552 7.526 1.00 96.69 73 ASN A C 1
ATOM 564 O O . ASN A 1 73 ? -5.239 3.582 7.698 1.00 96.69 73 ASN A O 1
ATOM 568 N N . GLY A 1 74 ? -3.666 4.998 8.472 1.00 97.19 74 GLY A N 1
ATOM 569 C CA . GLY A 1 74 ? -3.571 4.419 9.813 1.00 97.19 74 GLY A CA 1
ATOM 570 C C . GLY A 1 74 ? -2.682 3.176 9.904 1.00 97.19 74 GLY A C 1
ATOM 571 O O . GLY A 1 74 ? -3.011 2.253 10.644 1.00 97.19 74 GLY A O 1
ATOM 572 N N . GLY A 1 75 ? -1.576 3.134 9.158 1.00 98.12 75 GLY A N 1
ATOM 573 C CA . GLY A 1 75 ? -0.611 2.030 9.193 1.00 98.12 75 GLY A CA 1
ATOM 574 C C . GLY A 1 75 ? -1.026 0.825 8.345 1.00 98.12 75 GLY A C 1
ATOM 575 O O . GLY A 1 75 ? -0.682 -0.315 8.663 1.00 98.12 75 GLY A O 1
ATOM 576 N N . ARG A 1 76 ? -1.847 1.050 7.313 1.00 98.00 76 ARG A N 1
ATOM 577 C CA . ARG A 1 76 ? -2.468 0.002 6.491 1.00 98.00 76 ARG A CA 1
ATOM 578 C C . ARG A 1 76 ? -1.786 -0.170 5.132 1.00 98.00 76 ARG A C 1
ATOM 580 O O . ARG A 1 76 ? -2.379 -0.772 4.238 1.00 98.00 76 ARG A O 1
ATOM 587 N N . THR A 1 77 ? -0.556 0.311 4.949 1.00 98.38 77 THR A N 1
ATOM 588 C CA . THR A 1 77 ? 0.190 0.194 3.684 1.00 98.38 77 THR A CA 1
ATOM 589 C C . THR A 1 77 ? 1.340 -0.802 3.792 1.00 98.38 77 THR A C 1
ATOM 591 O O . THR A 1 77 ? 2.128 -0.784 4.730 1.00 98.38 77 THR A O 1
ATOM 594 N N . ALA A 1 78 ? 1.502 -1.652 2.781 1.00 97.69 78 ALA A N 1
ATOM 595 C CA . ALA A 1 78 ? 2.758 -2.346 2.515 1.00 97.69 78 ALA A CA 1
ATOM 596 C C . ALA A 1 78 ? 3.145 -2.226 1.048 1.00 97.69 78 ALA A C 1
ATOM 598 O O . ALA A 1 78 ? 2.308 -1.975 0.184 1.00 97.69 78 ALA A O 1
ATOM 599 N N . VAL A 1 79 ? 4.425 -2.445 0.769 1.00 96.81 79 VAL A N 1
ATOM 600 C CA . VAL A 1 79 ? 4.989 -2.344 -0.575 1.00 96.81 79 VAL A CA 1
ATOM 601 C C . VAL A 1 79 ? 5.339 -3.736 -1.088 1.00 96.81 79 VAL A C 1
ATOM 603 O O . VAL A 1 79 ? 6.049 -4.491 -0.427 1.00 96.81 79 VAL A O 1
ATOM 606 N N . HIS A 1 80 ? 4.863 -4.060 -2.286 1.00 95.56 80 HIS A N 1
ATOM 607 C CA . HIS A 1 80 ? 5.258 -5.234 -3.050 1.00 95.56 80 HIS A CA 1
ATOM 608 C C . HIS A 1 80 ? 6.250 -4.806 -4.130 1.00 95.56 80 HIS A C 1
ATOM 610 O O . HIS A 1 80 ? 5.872 -4.225 -5.148 1.00 95.56 80 HIS A O 1
ATOM 616 N N . ILE A 1 81 ? 7.533 -5.067 -3.881 1.00 93.94 81 ILE A N 1
ATOM 617 C CA . ILE A 1 81 ? 8.601 -4.772 -4.835 1.00 93.94 81 ILE A CA 1
ATOM 618 C C . ILE A 1 81 ? 8.557 -5.798 -5.966 1.00 93.94 81 ILE A C 1
ATOM 620 O O . ILE A 1 81 ? 8.700 -6.994 -5.722 1.00 93.94 81 ILE A O 1
ATOM 624 N N . ILE A 1 82 ? 8.395 -5.315 -7.195 1.00 90.44 82 ILE A N 1
ATOM 625 C CA . ILE A 1 82 ? 8.353 -6.136 -8.406 1.00 90.44 82 ILE A CA 1
ATOM 626 C C . ILE A 1 82 ? 9.500 -5.757 -9.345 1.00 90.44 82 ILE A C 1
ATOM 628 O O . ILE A 1 82 ? 9.754 -4.581 -9.601 1.00 90.44 82 ILE A O 1
ATOM 632 N N . THR A 1 83 ? 10.211 -6.765 -9.849 1.00 80.88 83 THR A N 1
ATOM 633 C CA . THR A 1 83 ? 11.363 -6.599 -10.755 1.00 80.88 83 THR A CA 1
ATOM 634 C C . THR A 1 83 ? 11.080 -7.059 -12.187 1.00 80.88 83 THR A C 1
ATOM 636 O O . THR A 1 83 ? 11.867 -6.756 -13.080 1.00 80.88 83 THR A O 1
ATOM 639 N N . GLY A 1 84 ? 9.967 -7.767 -12.420 1.00 69.56 84 GLY A N 1
ATOM 640 C CA . GLY A 1 84 ? 9.528 -8.197 -13.751 1.00 69.56 84 GLY A CA 1
ATOM 641 C C . GLY A 1 84 ? 8.937 -7.052 -14.580 1.00 69.56 84 GLY A C 1
ATOM 642 O O . GLY A 1 84 ? 8.423 -6.080 -14.024 1.00 69.56 84 GLY A O 1
ATOM 643 N N . GLY A 1 85 ? 9.013 -7.169 -15.906 1.00 66.69 85 GLY A N 1
ATOM 644 C CA . GLY A 1 85 ? 8.488 -6.186 -16.853 1.00 66.69 85 GLY A CA 1
ATOM 645 C C . GLY A 1 85 ? 8.251 -6.792 -18.235 1.00 66.69 85 GLY A C 1
ATOM 646 O O . GLY A 1 85 ? 8.738 -7.883 -18.528 1.00 66.69 85 GLY A O 1
ATOM 647 N N . ASP A 1 86 ? 7.4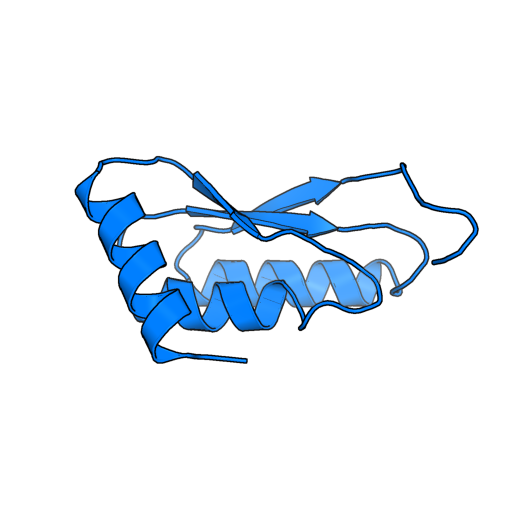81 -6.085 -19.051 1.00 72.12 86 ASP A N 1
ATOM 648 C CA . ASP A 1 86 ? 7.282 -6.355 -20.475 1.00 72.12 86 ASP A CA 1
ATOM 649 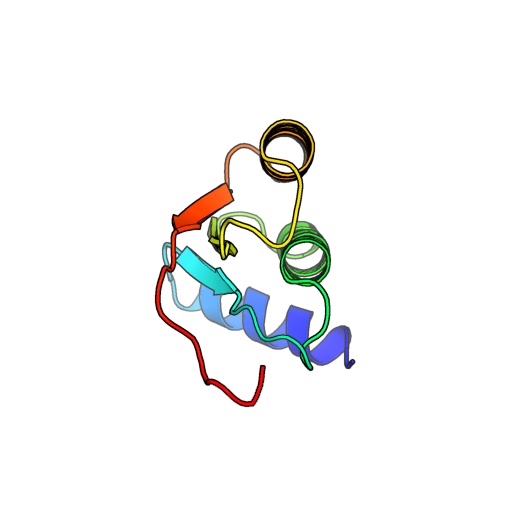C C . ASP A 1 86 ? 8.182 -5.395 -21.264 1.00 72.12 86 ASP A C 1
ATOM 651 O O . ASP A 1 86 ? 8.196 -4.210 -20.957 1.00 72.12 86 ASP A O 1
ATOM 655 N N . ASP A 1 87 ? 8.921 -5.868 -22.272 1.00 71.31 87 ASP A N 1
ATOM 656 C CA . ASP A 1 87 ? 9.807 -5.017 -23.091 1.00 71.31 87 ASP A CA 1
ATOM 657 C C . ASP A 1 87 ? 9.047 -3.917 -23.860 1.00 71.31 87 ASP A C 1
ATOM 659 O O . ASP A 1 87 ? 9.646 -2.976 -24.382 1.00 71.31 87 ASP A O 1
ATOM 663 N N . ARG A 1 88 ? 7.719 -4.045 -23.960 1.00 70.50 88 ARG A N 1
ATOM 664 C CA . ARG A 1 88 ? 6.821 -3.045 -24.552 1.00 70.50 88 ARG A CA 1
ATOM 665 C C . ARG A 1 88 ? 6.395 -1.954 -23.561 1.00 70.50 88 ARG A C 1
ATOM 667 O O . ARG A 1 88 ? 5.745 -1.002 -23.991 1.00 70.50 88 ARG A O 1
ATOM 674 N N . GLU A 1 89 ? 6.712 -2.111 -22.273 1.00 62.25 89 GLU A N 1
ATOM 675 C CA . GLU A 1 89 ? 6.478 -1.146 -21.186 1.00 62.25 89 GLU A CA 1
ATOM 676 C C . GLU A 1 89 ? 7.776 -0.496 -20.687 1.00 62.25 89 GLU A C 1
ATOM 678 O O . GLU A 1 89 ? 7.827 0.752 -20.722 1.00 62.25 89 GLU A O 1
#

pLDDT: mean 94.0, std 7.78, range [62.25, 98.62]

InterPro domains:
  IPR011251 Luciferase-like domain [PF00296] (3-87)
  IPR036661 Luciferase-like domain superfamily [G3DSA:3.20.20.30] (1-89)
  IPR036661 Luciferase-like domain superfamily [SSF51679] (3-88)
  IPR050172 SsuD/RutA monooxygenase [PTHR42847] (3-89)

Secondary structure (DSSP, 8-state):
--HHHHHHHHHHHHHTT-SEEEE---TTSPPHHHHHHHHHHH-SS-EEEEEE-TTSS-HHHHHHHHHHHHHHHTS-EEEEE-----TT-

Organism: Klebsiella pneumoniae (NCBI:txid573)

Radius of gyration: 13.1 Å; chains: 1; bounding box: 31×21×34 Å

Sequence (89 aa):
LQPDYVETVARAHEEAGFDRALVAFHSNSPDSTLIASHAASVTQKLQFLIAHRPGFSQPTLAARQFTTLDVFNGGRTAVHIITGGDDRE